Protein AF-A0A2U1QQ80-F1 (afdb_monomer_lite)

Sequence (116 aa):
MKTNFFIFLIILFCNGFMLAQQKTKDTLFFKYDKKYIKTYDEIPKHYYIDEISNGNNGIFFFKEINIFNNIKEKKILSLKKFVRNLNVYDKNHKIDDYELAGLFNKNTVFLVRSKN

Secondary structure (DSSP, 8-state):
-HHHHHHHHHHHHHHHSSGGG--PPEEEEEE--TTTEEEETTEEEEEEETTB--BTTB--EEEP----SS---S-PEEHHHHHHHTT-B-TTSSBPHHHHHHHHTTEEEEEEPP--

Radius of gyration: 21.37 Å; chains: 1; bounding box: 42×47×66 Å

Structure (mmCIF, N/CA/C/O backbone):
data_AF-A0A2U1QQ80-F1
#
_entry.id   AF-A0A2U1QQ80-F1
#
loop_
_atom_site.group_PDB
_atom_site.id
_atom_site.type_symbol
_atom_site.label_atom_id
_atom_site.label_alt_id
_atom_site.label_comp_id
_atom_site.label_asym_id
_atom_site.label_entity_id
_atom_site.label_seq_id
_atom_site.pdbx_PDB_ins_code
_atom_site.Cartn_x
_atom_site.Cartn_y
_atom_site.Cartn_z
_atom_site.occupancy
_atom_site.B_iso_or_equiv
_atom_site.auth_seq_id
_atom_site.auth_comp_id
_atom_site.auth_asym_id
_atom_site.auth_atom_id
_atom_site.pdbx_PDB_model_num
ATOM 1 N N . MET A 1 1 ? 23.238 27.324 47.547 1.00 55.88 1 MET A N 1
ATOM 2 C CA . MET A 1 1 ? 21.920 26.652 47.411 1.00 55.88 1 MET A CA 1
ATOM 3 C C . MET A 1 1 ? 21.166 27.006 46.127 1.00 55.88 1 MET A C 1
ATOM 5 O O . MET A 1 1 ? 20.493 26.134 45.603 1.00 55.88 1 MET A O 1
ATOM 9 N N . LYS A 1 2 ? 21.285 28.229 45.582 1.00 54.97 2 LYS A N 1
ATOM 10 C CA . LYS A 1 2 ? 20.564 28.643 44.358 1.00 54.97 2 LYS A CA 1
ATOM 11 C C . LYS A 1 2 ? 21.026 27.909 43.081 1.00 54.97 2 LYS A C 1
ATOM 13 O O . LYS A 1 2 ? 20.201 27.595 42.236 1.00 54.97 2 LYS A O 1
ATOM 18 N N . THR A 1 3 ? 22.311 27.561 42.974 1.00 63.84 3 THR A N 1
ATOM 19 C CA . THR A 1 3 ? 22.884 26.870 41.798 1.00 63.84 3 THR A CA 1
ATOM 20 C C . THR A 1 3 ? 22.354 25.443 41.619 1.00 63.84 3 THR A C 1
ATOM 22 O O . THR A 1 3 ? 22.042 25.038 40.505 1.00 63.84 3 THR A O 1
ATOM 25 N N . ASN A 1 4 ? 22.155 24.701 42.714 1.00 66.44 4 ASN A N 1
ATOM 26 C CA . ASN A 1 4 ? 21.645 23.324 42.652 1.00 66.44 4 ASN A CA 1
ATOM 27 C C . ASN A 1 4 ? 20.162 23.275 42.249 1.00 66.44 4 ASN A C 1
ATOM 29 O O . ASN A 1 4 ? 19.730 22.316 41.618 1.00 66.44 4 ASN A O 1
ATOM 33 N N . PHE A 1 5 ? 19.400 24.329 42.560 1.00 72.62 5 PHE A N 1
ATOM 34 C CA . PHE A 1 5 ? 18.005 24.464 42.140 1.00 72.62 5 PHE A CA 1
ATOM 35 C C . PHE A 1 5 ? 17.882 24.644 40.619 1.00 72.62 5 PHE A C 1
ATOM 37 O O . PHE A 1 5 ? 17.044 24.007 39.987 1.00 72.62 5 PHE A O 1
ATOM 44 N N . PHE A 1 6 ? 18.769 25.442 40.014 1.00 72.38 6 PHE A N 1
ATOM 45 C CA . PHE A 1 6 ? 18.806 25.622 38.559 1.00 72.38 6 PHE A CA 1
ATOM 46 C C . PHE A 1 6 ? 19.167 24.334 37.811 1.00 72.38 6 PHE A C 1
ATOM 48 O O . PHE A 1 6 ? 18.554 24.031 36.790 1.00 72.38 6 PHE A O 1
ATOM 55 N N . ILE A 1 7 ? 20.105 23.542 38.339 1.00 75.25 7 ILE A N 1
ATOM 56 C CA . ILE A 1 7 ? 20.481 22.248 37.746 1.00 75.25 7 ILE A CA 1
ATOM 57 C C . ILE A 1 7 ? 19.295 21.275 37.780 1.00 75.25 7 ILE A C 1
ATOM 59 O O . ILE A 1 7 ? 19.011 20.611 36.785 1.00 75.25 7 ILE A O 1
ATOM 63 N N . PHE A 1 8 ? 18.557 21.234 38.893 1.00 73.75 8 PHE A N 1
ATOM 64 C CA . PHE A 1 8 ? 17.375 20.382 39.022 1.00 73.75 8 PHE A CA 1
ATOM 65 C C . PHE A 1 8 ? 16.262 20.777 38.035 1.00 73.75 8 PHE A C 1
ATOM 67 O O . PHE A 1 8 ? 15.620 19.913 37.438 1.00 73.75 8 PHE A O 1
ATOM 74 N N . LEU A 1 9 ? 16.084 22.081 37.797 1.00 70.12 9 LEU A N 1
ATOM 75 C CA . LEU A 1 9 ? 15.112 22.601 36.833 1.00 70.12 9 LEU A CA 1
ATOM 76 C C . LEU A 1 9 ? 15.458 22.203 35.385 1.00 70.12 9 LEU A C 1
ATOM 78 O O . LEU A 1 9 ? 14.573 21.812 34.628 1.00 70.12 9 LEU A O 1
ATOM 82 N N . ILE A 1 10 ? 16.740 22.244 35.006 1.00 72.56 10 ILE A N 1
ATOM 83 C CA . ILE A 1 10 ? 17.206 21.863 33.659 1.00 72.56 10 ILE A CA 1
ATOM 84 C C . ILE A 1 10 ? 16.955 20.372 33.388 1.00 72.56 10 ILE A C 1
ATOM 86 O O . ILE A 1 10 ? 16.490 20.007 32.309 1.00 72.56 10 ILE A O 1
ATOM 90 N N . ILE A 1 11 ? 17.192 19.508 34.380 1.00 71.12 11 ILE A N 1
ATOM 91 C CA . ILE A 1 11 ? 16.964 18.059 34.255 1.00 71.12 11 ILE A CA 1
ATOM 92 C C . ILE A 1 11 ? 15.468 17.746 34.078 1.00 71.12 11 ILE A C 1
ATOM 94 O O . ILE A 1 11 ? 15.107 16.885 33.273 1.00 71.12 11 ILE A O 1
ATOM 98 N N . LEU A 1 12 ? 14.583 18.467 34.772 1.00 64.69 12 LEU A N 1
ATOM 99 C CA . LEU A 1 12 ? 13.129 18.332 34.614 1.00 64.69 12 LEU A CA 1
ATOM 100 C C . LEU A 1 12 ? 12.650 18.731 33.210 1.00 64.69 12 LEU A C 1
ATOM 102 O O . LEU A 1 12 ? 11.822 18.029 32.630 1.00 64.69 12 LEU A O 1
ATOM 106 N N . PHE A 1 13 ? 13.203 19.802 32.632 1.00 62.66 13 PHE A N 1
ATOM 107 C CA . PHE A 1 13 ? 12.850 20.228 31.275 1.00 62.66 13 PHE A CA 1
ATOM 108 C C . PHE A 1 13 ? 13.339 19.248 30.197 1.00 62.66 13 PHE A C 1
ATOM 110 O O . PHE A 1 13 ? 12.595 18.977 29.257 1.00 62.66 13 PHE A O 1
ATOM 117 N N . CYS A 1 14 ? 14.529 18.653 30.335 1.00 60.75 14 CYS A N 1
ATOM 118 C CA . CYS A 1 14 ? 15.068 17.725 29.329 1.00 60.75 14 CYS A CA 1
ATOM 119 C C . CYS A 1 14 ? 14.244 16.434 29.165 1.00 60.75 14 CYS A C 1
ATOM 121 O O . CYS A 1 14 ? 14.150 15.907 28.058 1.00 60.75 14 CYS A O 1
ATOM 123 N N . ASN A 1 15 ? 13.607 15.938 30.231 1.00 59.78 15 ASN A N 1
ATOM 124 C CA . ASN A 1 15 ? 12.830 14.693 30.172 1.00 59.78 15 ASN A CA 1
ATOM 125 C C . ASN A 1 15 ? 11.468 14.852 29.465 1.00 59.78 15 ASN A C 1
ATOM 127 O O . ASN A 1 15 ? 10.963 13.893 28.884 1.00 59.78 15 ASN A O 1
ATOM 131 N N . GLY A 1 16 ? 10.878 16.054 29.462 1.00 60.12 16 GLY A N 1
ATOM 132 C CA . GLY A 1 16 ? 9.563 16.296 28.851 1.00 60.12 16 GLY A CA 1
ATOM 133 C C . GLY A 1 16 ? 9.561 16.286 27.316 1.00 60.12 16 GLY A C 1
ATOM 134 O O . GLY A 1 16 ? 8.547 15.957 26.702 1.00 60.12 16 GLY A O 1
ATOM 135 N N . PHE A 1 17 ? 10.692 16.602 26.675 1.00 58.31 17 PHE A N 1
ATOM 136 C CA . PHE A 1 17 ? 10.762 16.756 25.215 1.00 58.31 17 PHE A CA 1
ATOM 137 C C . PHE A 1 17 ? 10.849 15.436 24.433 1.00 58.31 17 PHE A C 1
ATOM 139 O O . PHE A 1 17 ? 10.524 15.422 23.245 1.00 58.31 17 PHE A O 1
ATOM 146 N N . MET A 1 18 ? 11.263 14.325 25.055 1.00 57.00 18 MET A N 1
ATOM 147 C CA . MET A 1 18 ? 11.514 13.076 24.315 1.00 57.00 18 MET A CA 1
ATOM 148 C C . MET A 1 18 ? 10.236 12.309 23.943 1.00 57.00 18 MET A C 1
ATOM 150 O O . MET A 1 18 ? 10.217 11.610 22.934 1.00 57.00 18 MET A O 1
ATOM 154 N N . LEU A 1 19 ? 9.145 12.472 24.697 1.00 58.12 19 LEU A N 1
ATOM 155 C CA . LEU A 1 19 ? 7.877 11.771 24.440 1.00 58.12 19 LEU A CA 1
ATOM 156 C C . LEU A 1 19 ? 7.019 12.426 23.339 1.00 58.12 19 LEU A C 1
ATOM 158 O O . LEU A 1 19 ? 6.137 11.781 22.781 1.00 58.12 19 LEU A O 1
ATOM 162 N N . ALA A 1 20 ? 7.284 13.686 22.982 1.00 57.75 20 ALA A N 1
ATOM 163 C CA . ALA A 1 20 ? 6.438 14.469 22.074 1.00 57.75 20 ALA A CA 1
ATOM 164 C C . ALA A 1 20 ? 6.752 14.295 20.571 1.00 57.75 20 ALA A C 1
ATOM 166 O O . ALA A 1 20 ? 6.096 14.915 19.736 1.00 57.75 20 ALA A O 1
ATOM 167 N N . GLN A 1 21 ? 7.744 13.478 20.196 1.00 58.03 21 GLN A N 1
ATOM 168 C CA . GLN A 1 21 ? 8.201 13.373 18.799 1.00 58.03 21 GLN A CA 1
ATOM 169 C C . GLN A 1 21 ? 7.626 12.185 18.016 1.00 58.03 21 GLN A C 1
ATOM 171 O O . GLN A 1 21 ? 7.927 12.025 16.831 1.00 58.03 21 GLN A O 1
ATOM 176 N N . GLN A 1 22 ? 6.764 11.361 18.617 1.00 61.56 22 GLN A N 1
ATOM 177 C CA . GLN A 1 22 ? 6.112 10.272 17.889 1.00 61.56 22 GLN A CA 1
ATOM 178 C C . GLN A 1 22 ? 4.952 10.823 17.050 1.00 61.56 22 GLN A C 1
ATOM 180 O O . GLN A 1 22 ? 3.795 10.846 17.462 1.00 61.56 22 GLN A O 1
ATOM 185 N N . LYS A 1 23 ? 5.279 11.314 15.849 1.00 67.25 23 LYS A N 1
ATOM 186 C CA . LYS A 1 23 ? 4.282 11.782 14.885 1.00 67.25 23 LYS A CA 1
ATOM 187 C C . LYS A 1 23 ? 3.403 10.597 14.483 1.00 67.25 23 LYS A C 1
ATOM 189 O O . LYS A 1 23 ? 3.888 9.623 13.905 1.00 67.25 23 LYS A O 1
ATOM 194 N N . THR A 1 24 ? 2.118 10.662 14.815 1.00 78.62 24 THR A N 1
ATOM 195 C CA . THR A 1 24 ? 1.142 9.658 14.394 1.00 78.62 24 THR A CA 1
ATOM 196 C C . THR A 1 24 ? 1.083 9.635 12.867 1.00 78.62 24 THR A C 1
ATOM 198 O O . THR A 1 24 ? 0.950 10.675 12.224 1.00 78.62 24 THR A O 1
A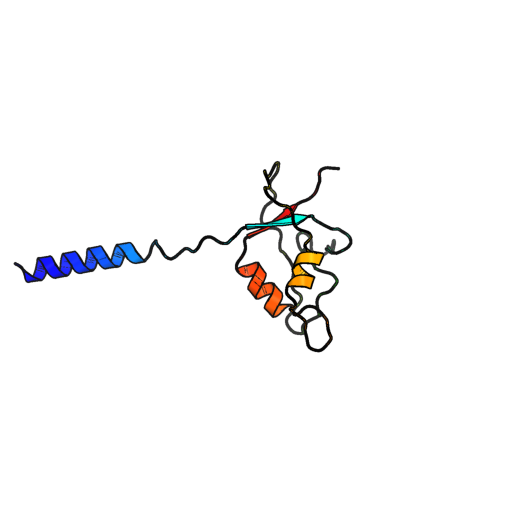TOM 201 N N . LYS A 1 25 ? 1.245 8.448 12.269 1.00 85.81 25 LYS A N 1
ATOM 202 C CA . LYS A 1 25 ? 1.109 8.280 10.818 1.00 85.81 25 LYS A CA 1
ATOM 203 C C . LYS A 1 25 ? -0.352 8.474 10.427 1.00 85.81 25 LYS A C 1
ATOM 205 O O . LYS A 1 25 ? -1.240 7.882 11.046 1.00 85.81 25 LYS A O 1
ATOM 210 N N . ASP A 1 26 ? -0.595 9.234 9.366 1.00 89.5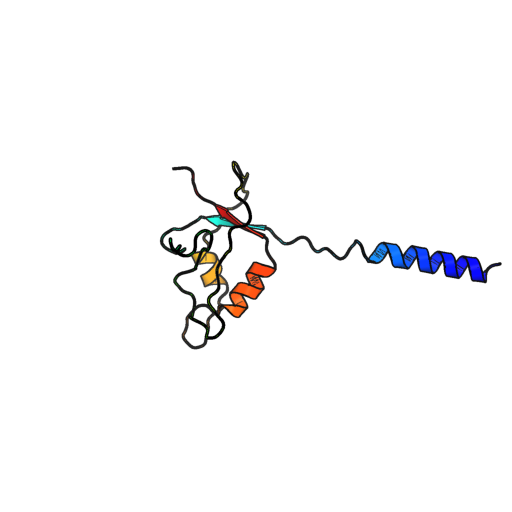6 26 ASP A N 1
ATOM 211 C CA . ASP A 1 26 ? -1.935 9.320 8.791 1.00 89.56 26 ASP A CA 1
ATOM 212 C C . ASP A 1 26 ? -2.356 7.954 8.246 1.00 89.56 26 ASP A C 1
ATOM 214 O O . ASP A 1 26 ? -1.540 7.201 7.706 1.00 89.56 26 ASP A O 1
ATOM 218 N N . THR A 1 27 ? -3.641 7.633 8.377 1.00 91.94 27 THR A N 1
ATOM 219 C CA . THR A 1 27 ? -4.189 6.348 7.932 1.00 91.94 27 THR A CA 1
ATOM 220 C C . THR A 1 27 ? -4.905 6.494 6.593 1.00 91.94 27 THR A C 1
ATOM 222 O O . THR A 1 27 ? -5.780 7.346 6.440 1.00 91.94 27 THR A O 1
ATOM 225 N N . LEU A 1 28 ? -4.558 5.641 5.630 1.00 94.44 28 LEU A N 1
ATOM 226 C CA . LEU A 1 28 ? -5.140 5.595 4.293 1.00 94.44 28 LEU A CA 1
ATOM 227 C C . LEU A 1 28 ? -5.895 4.281 4.093 1.00 94.44 28 LEU A C 1
ATOM 229 O O . LEU A 1 28 ? -5.338 3.200 4.277 1.00 94.44 28 LEU A O 1
ATOM 233 N N . PHE A 1 29 ? -7.153 4.385 3.666 1.00 95.06 29 PHE A N 1
ATOM 234 C CA . PHE A 1 29 ? -8.000 3.241 3.337 1.00 95.06 29 PHE A CA 1
ATOM 235 C C . PHE A 1 29 ? -8.180 3.165 1.826 1.00 95.06 29 PHE A C 1
ATOM 237 O O . PHE A 1 29 ? -8.752 4.071 1.212 1.00 95.06 29 PHE A O 1
ATOM 244 N N . PHE A 1 30 ? -7.715 2.075 1.224 1.00 95.50 30 PHE A N 1
ATOM 245 C CA . PHE A 1 30 ? -7.884 1.814 -0.197 1.00 95.50 30 PHE A CA 1
ATOM 246 C C . PHE A 1 30 ? -8.774 0.610 -0.426 1.00 95.50 30 PHE A C 1
ATOM 248 O O . PHE A 1 30 ? -8.604 -0.427 0.207 1.00 95.50 30 PHE A O 1
ATOM 255 N N . LYS A 1 31 ? -9.676 0.712 -1.402 1.00 94.56 31 LYS A N 1
ATOM 256 C CA . LYS A 1 31 ? -10.394 -0.455 -1.906 1.00 94.56 31 LYS A CA 1
ATOM 257 C C . LYS A 1 31 ? -9.386 -1.435 -2.506 1.00 94.56 31 LYS A C 1
ATOM 259 O O . LYS A 1 31 ? -8.606 -1.059 -3.383 1.00 94.56 31 LYS A O 1
ATOM 264 N N . TYR A 1 32 ? -9.445 -2.686 -2.069 1.00 93.50 32 TYR A N 1
ATOM 265 C CA . TYR A 1 32 ? -8.689 -3.777 -2.664 1.00 93.50 32 TYR A CA 1
ATOM 266 C C . TYR A 1 32 ? -9.214 -4.062 -4.076 1.00 93.50 32 TYR A C 1
ATOM 268 O O . TYR A 1 32 ? -10.373 -4.446 -4.255 1.00 93.50 32 TYR A O 1
ATOM 276 N N . ASP A 1 33 ? -8.362 -3.862 -5.079 1.00 93.19 33 ASP A N 1
ATOM 277 C CA . ASP A 1 33 ? -8.677 -4.087 -6.488 1.00 93.19 33 ASP A CA 1
ATOM 278 C C . ASP A 1 33 ? -7.774 -5.184 -7.055 1.00 93.19 33 ASP A C 1
ATOM 280 O O . ASP A 1 33 ? -6.600 -4.947 -7.325 1.00 93.19 33 ASP A O 1
ATOM 284 N N . LYS A 1 34 ? -8.340 -6.377 -7.270 1.00 91.06 34 LYS A N 1
ATOM 285 C CA . LYS A 1 34 ? -7.628 -7.548 -7.814 1.00 91.06 34 LYS A CA 1
ATOM 286 C C . LYS A 1 34 ? -7.063 -7.329 -9.222 1.00 91.06 34 LYS A C 1
ATOM 288 O O . LYS A 1 34 ? -6.198 -8.085 -9.638 1.00 91.06 34 LYS A O 1
ATOM 293 N N . LYS A 1 35 ? -7.567 -6.344 -9.977 1.00 91.31 35 LYS A N 1
ATOM 294 C CA . LYS A 1 35 ? -7.038 -6.021 -11.312 1.00 91.31 35 LYS A CA 1
ATOM 295 C C . LYS A 1 35 ? -5.788 -5.148 -11.248 1.00 91.31 35 LYS A C 1
ATOM 297 O O . LYS A 1 35 ? -5.057 -5.079 -12.225 1.00 91.31 35 LYS A O 1
ATOM 302 N N . TYR A 1 36 ? -5.583 -4.446 -10.137 1.00 91.44 36 TYR A N 1
ATOM 303 C CA . TYR A 1 36 ? -4.467 -3.517 -9.956 1.00 91.44 36 TYR A CA 1
ATOM 304 C C . TYR A 1 36 ? -3.430 -4.032 -8.954 1.00 91.44 36 TYR A C 1
ATOM 306 O O . TYR A 1 36 ? -2.252 -3.694 -9.056 1.00 91.44 36 TYR A O 1
ATOM 314 N N . ILE A 1 37 ? -3.875 -4.844 -7.994 1.00 92.94 37 ILE A N 1
ATOM 315 C CA . ILE A 1 37 ? -3.052 -5.460 -6.963 1.00 92.94 37 ILE A CA 1
ATOM 316 C C . ILE A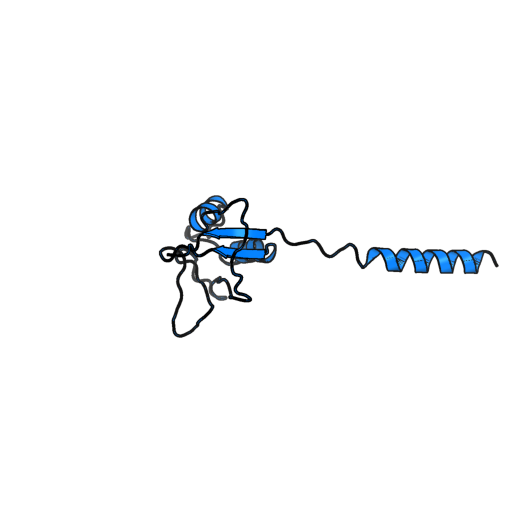 1 37 ? -2.844 -6.930 -7.319 1.00 92.94 37 ILE A C 1
ATOM 318 O O . ILE A 1 37 ? -3.801 -7.706 -7.344 1.00 92.94 37 ILE A O 1
ATOM 322 N N . LYS A 1 38 ? -1.588 -7.299 -7.560 1.00 91.69 38 LYS A N 1
ATOM 323 C CA . LYS A 1 38 ? -1.150 -8.667 -7.833 1.00 91.69 38 LYS A CA 1
ATOM 324 C C . LYS A 1 38 ? -0.653 -9.343 -6.560 1.00 91.69 38 LYS A C 1
ATOM 326 O O . LYS A 1 38 ? -0.026 -8.717 -5.707 1.00 91.69 38 LYS A O 1
ATOM 331 N N . THR A 1 39 ? -0.922 -10.635 -6.460 1.00 91.81 39 THR A N 1
ATOM 332 C CA . THR A 1 39 ? -0.432 -11.528 -5.407 1.00 91.81 39 THR A CA 1
ATOM 333 C C . THR A 1 39 ? 0.124 -12.778 -6.068 1.00 91.81 39 THR A C 1
ATOM 335 O O . THR A 1 39 ? -0.375 -13.170 -7.122 1.00 91.81 39 THR A O 1
ATOM 338 N N . TYR A 1 40 ? 1.114 -13.398 -5.441 1.00 89.50 40 TYR A N 1
ATOM 339 C CA . TYR A 1 40 ? 1.748 -14.622 -5.923 1.00 89.50 40 TYR A CA 1
ATOM 340 C C . TYR A 1 40 ? 1.618 -15.700 -4.849 1.00 89.50 40 TYR A C 1
ATOM 342 O O . TYR A 1 40 ? 1.777 -15.401 -3.662 1.00 89.50 40 TYR A O 1
ATOM 350 N N . ASP A 1 41 ? 1.310 -16.929 -5.255 1.00 90.75 41 ASP A N 1
ATOM 351 C CA . ASP A 1 41 ? 1.097 -18.042 -4.323 1.00 90.75 41 ASP A CA 1
ATOM 352 C C . ASP A 1 41 ? 2.412 -18.466 -3.654 1.00 90.75 41 ASP A C 1
ATOM 354 O O . ASP A 1 41 ? 2.424 -18.882 -2.496 1.00 90.75 41 ASP A O 1
ATOM 358 N N . GLU A 1 42 ? 3.534 -18.278 -4.350 1.00 91.50 42 GLU A N 1
ATOM 359 C CA . GLU A 1 42 ? 4.885 -18.566 -3.871 1.00 91.50 42 GLU A CA 1
ATOM 360 C C . GLU A 1 42 ? 5.338 -17.585 -2.780 1.00 91.50 42 GLU A C 1
ATOM 362 O O . GLU A 1 42 ? 6.177 -17.921 -1.943 1.00 91.50 42 GLU A O 1
ATOM 367 N N . ILE A 1 43 ? 4.783 -16.367 -2.777 1.00 90.50 43 ILE A N 1
ATOM 368 C CA . ILE A 1 43 ? 5.125 -15.298 -1.832 1.00 90.50 43 ILE A CA 1
ATOM 369 C C . ILE A 1 43 ? 3.832 -14.721 -1.235 1.00 90.50 43 ILE A C 1
ATOM 371 O O . ILE A 1 43 ? 3.432 -13.588 -1.537 1.00 90.50 43 ILE A O 1
ATOM 375 N N . PRO A 1 44 ? 3.152 -15.483 -0.359 1.00 91.12 44 PRO A N 1
ATOM 376 C CA . PRO A 1 44 ? 1.896 -15.046 0.223 1.00 91.12 44 PRO A CA 1
ATOM 377 C C . PRO A 1 44 ? 2.095 -13.773 1.056 1.00 91.12 44 PRO A C 1
ATOM 379 O O . PRO A 1 44 ? 3.197 -13.455 1.516 1.00 91.12 44 PRO A O 1
ATOM 382 N N . LYS A 1 45 ? 1.002 -13.034 1.278 1.00 94.00 45 LYS A N 1
ATOM 383 C CA . LYS A 1 45 ? 0.971 -11.777 2.058 1.00 94.00 45 LYS A CA 1
ATOM 384 C C . LYS A 1 45 ? 1.750 -10.603 1.448 1.00 94.00 45 LYS A C 1
ATOM 386 O O . LYS A 1 45 ? 1.905 -9.577 2.113 1.00 94.00 45 LYS A O 1
ATOM 391 N N . HIS A 1 46 ? 2.215 -10.736 0.209 1.00 94.00 46 HIS A N 1
ATOM 392 C CA . HIS A 1 46 ? 2.837 -9.658 -0.550 1.00 94.00 46 HIS A CA 1
ATOM 393 C C . HIS A 1 46 ? 1.874 -9.186 -1.638 1.00 94.00 46 HIS A C 1
ATOM 395 O O . HIS A 1 46 ? 1.345 -9.982 -2.415 1.00 94.00 46 HIS A O 1
ATOM 401 N N . TYR A 1 47 ? 1.625 -7.881 -1.659 1.00 94.06 47 TYR A N 1
ATOM 402 C CA . TYR A 1 47 ? 0.669 -7.235 -2.547 1.00 94.06 47 TYR A CA 1
ATOM 403 C C . TYR A 1 47 ? 1.403 -6.233 -3.436 1.00 94.06 47 TYR A C 1
ATOM 405 O O . TYR A 1 47 ? 1.821 -5.169 -2.975 1.00 94.06 47 TYR A O 1
ATOM 413 N N . TYR A 1 48 ? 1.550 -6.577 -4.708 1.00 91.62 48 TYR A N 1
ATOM 414 C CA . TYR A 1 48 ? 2.289 -5.809 -5.706 1.00 91.62 48 TYR A CA 1
ATOM 415 C C . TYR A 1 48 ? 1.343 -4.929 -6.513 1.00 91.62 48 TYR A C 1
ATOM 417 O O . TYR A 1 48 ? 0.193 -5.300 -6.742 1.00 91.62 48 TYR A O 1
ATOM 425 N N . ILE A 1 49 ? 1.820 -3.780 -6.980 1.00 89.31 49 ILE A N 1
ATOM 426 C CA . ILE A 1 49 ? 1.079 -2.941 -7.926 1.00 89.31 49 ILE A CA 1
ATOM 427 C C . ILE A 1 49 ? 1.593 -3.238 -9.336 1.00 89.31 49 ILE A C 1
ATOM 429 O O . ILE A 1 49 ? 2.796 -3.207 -9.573 1.00 89.31 49 ILE A O 1
ATOM 433 N N . ASP A 1 50 ? 0.680 -3.498 -10.270 1.00 76.94 50 ASP A N 1
ATOM 434 C CA . ASP A 1 50 ? 1.025 -3.965 -11.621 1.00 76.94 50 ASP A CA 1
ATOM 435 C C . ASP A 1 50 ? 1.736 -2.916 -12.506 1.00 76.94 50 ASP A C 1
ATOM 437 O O . ASP A 1 50 ? 2.474 -3.250 -13.425 1.00 76.94 50 ASP A O 1
ATOM 441 N N . GLU A 1 51 ? 1.526 -1.626 -12.235 1.00 74.94 51 GLU A N 1
ATOM 442 C CA . GLU A 1 51 ? 2.035 -0.512 -13.058 1.00 74.94 51 GLU A CA 1
ATOM 443 C C . GLU A 1 51 ? 3.416 0.027 -12.583 1.00 74.94 51 GLU A C 1
ATOM 445 O O . GLU A 1 51 ? 3.864 1.075 -13.054 1.00 74.94 51 GLU A O 1
ATOM 450 N N . ILE A 1 52 ? 4.097 -0.655 -11.649 1.00 77.19 52 ILE A N 1
ATOM 451 C CA . ILE A 1 52 ? 5.387 -0.211 -11.077 1.00 77.19 52 ILE A CA 1
ATOM 452 C C . ILE A 1 52 ? 6.570 -0.585 -11.979 1.00 77.19 52 ILE A C 1
ATOM 454 O O . ILE A 1 52 ? 6.574 -1.636 -12.623 1.00 77.19 52 ILE A O 1
ATOM 458 N N . SER A 1 53 ? 7.578 0.290 -12.052 1.00 68.81 53 SER A N 1
ATOM 459 C CA . SER A 1 53 ? 8.823 -0.026 -12.751 1.00 68.81 53 SER A CA 1
ATOM 460 C C . SER A 1 53 ? 9.595 -1.129 -12.012 1.00 68.81 53 SER A C 1
ATOM 462 O O . SER A 1 53 ? 9.699 -1.136 -10.788 1.00 68.81 53 SER A O 1
ATOM 464 N N . ASN A 1 54 ? 10.140 -2.099 -12.750 1.00 66.75 54 ASN A N 1
ATOM 465 C CA . ASN A 1 54 ? 11.061 -3.064 -12.156 1.00 66.75 54 ASN A CA 1
ATOM 466 C C . ASN A 1 54 ? 12.394 -2.349 -1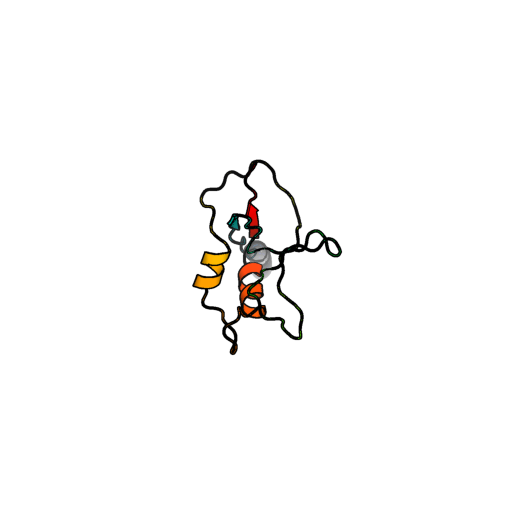1.932 1.00 66.75 54 ASN A C 1
ATOM 468 O O . ASN A 1 54 ? 13.210 -2.261 -12.851 1.00 66.75 54 ASN A O 1
ATOM 472 N N . GLY A 1 55 ? 12.577 -1.797 -10.736 1.00 60.00 55 GLY A N 1
ATOM 473 C CA . GLY A 1 55 ? 13.840 -1.219 -10.313 1.00 60.00 55 GLY A CA 1
ATOM 474 C C . GLY A 1 55 ? 14.912 -2.298 -10.155 1.00 60.00 55 GLY A C 1
ATOM 475 O O . GLY A 1 55 ? 14.634 -3.441 -9.791 1.00 60.00 55 GLY A O 1
ATOM 476 N N . ASN A 1 56 ? 16.176 -1.930 -10.375 1.00 63.34 56 ASN A N 1
ATOM 477 C CA . ASN A 1 56 ? 17.315 -2.823 -10.113 1.00 63.34 56 ASN A CA 1
ATOM 478 C C . ASN A 1 56 ? 17.462 -3.182 -8.619 1.00 63.34 56 ASN A C 1
ATOM 480 O O . ASN A 1 56 ? 18.155 -4.140 -8.289 1.00 63.34 56 ASN A O 1
ATOM 484 N N . ASN A 1 57 ? 16.808 -2.432 -7.724 1.00 64.69 57 ASN A N 1
ATOM 485 C CA . ASN A 1 57 ? 16.915 -2.569 -6.268 1.00 64.69 57 ASN A CA 1
ATOM 486 C C . ASN A 1 57 ? 15.699 -3.263 -5.628 1.00 64.69 57 ASN A C 1
ATOM 488 O O . ASN A 1 57 ? 15.552 -3.245 -4.405 1.00 64.69 57 ASN A O 1
ATOM 492 N N . GLY A 1 58 ? 14.836 -3.878 -6.439 1.00 71.88 58 GLY A N 1
ATOM 493 C CA . GLY A 1 58 ? 13.602 -4.518 -5.996 1.00 71.88 58 GLY A CA 1
ATOM 494 C C . GLY A 1 58 ? 12.362 -3.864 -6.597 1.00 71.88 58 GLY A C 1
ATOM 495 O O . GLY A 1 58 ? 12.447 -3.008 -7.469 1.00 71.88 58 GLY A O 1
ATOM 496 N N . ILE A 1 59 ? 11.196 -4.326 -6.153 1.00 84.94 59 ILE A N 1
ATOM 497 C CA . ILE A 1 59 ? 9.891 -3.820 -6.585 1.00 84.94 59 ILE A CA 1
ATOM 498 C C . ILE A 1 59 ? 9.118 -3.461 -5.324 1.00 84.94 59 ILE A C 1
ATOM 500 O O . ILE A 1 59 ? 9.098 -4.243 -4.372 1.00 84.94 59 ILE A O 1
ATOM 504 N N . PHE A 1 60 ? 8.466 -2.302 -5.307 1.00 88.88 60 PHE A N 1
ATOM 505 C CA . PHE A 1 60 ? 7.595 -1.917 -4.200 1.00 88.88 60 PHE A CA 1
ATOM 506 C C . PHE A 1 60 ? 6.411 -2.888 -4.041 1.00 88.88 60 PHE A C 1
ATOM 508 O O . PHE A 1 60 ? 5.729 -3.247 -5.004 1.00 88.88 60 PHE A O 1
ATOM 515 N N . PHE A 1 61 ? 6.117 -3.260 -2.796 1.00 92.19 61 PHE A N 1
ATOM 516 C CA . PHE A 1 61 ? 4.944 -4.049 -2.428 1.00 92.19 61 PHE A CA 1
ATOM 517 C C . PHE A 1 61 ? 4.441 -3.665 -1.036 1.00 92.19 61 PHE A C 1
ATOM 519 O O . PHE A 1 61 ? 5.194 -3.185 -0.187 1.00 92.19 61 PHE A O 1
ATOM 526 N N . PHE A 1 62 ? 3.167 -3.945 -0.768 1.00 94.31 62 PHE A N 1
ATOM 527 C CA . PHE A 1 62 ? 2.646 -3.938 0.595 1.00 94.31 62 PHE A CA 1
ATOM 528 C C . PHE A 1 62 ? 2.817 -5.318 1.220 1.00 94.31 62 PHE A C 1
ATOM 530 O O . PHE A 1 62 ? 2.446 -6.331 0.624 1.00 94.31 62 PHE A O 1
ATOM 537 N N . LYS A 1 63 ? 3.337 -5.352 2.447 1.00 95.25 63 LYS A N 1
ATOM 538 C CA . LYS A 1 63 ? 3.390 -6.559 3.270 1.00 95.25 63 LYS A CA 1
ATOM 539 C C . LYS A 1 63 ? 2.202 -6.580 4.222 1.00 95.25 63 LYS A C 1
ATOM 541 O O . LYS A 1 63 ? 1.981 -5.615 4.951 1.00 95.25 63 LYS A O 1
ATOM 546 N N . GLU A 1 64 ? 1.457 -7.678 4.247 1.00 95.69 64 GLU A N 1
ATOM 547 C CA . GLU A 1 64 ? 0.409 -7.871 5.249 1.00 95.69 64 GLU A CA 1
ATOM 548 C C . GLU A 1 64 ? 1.025 -7.989 6.643 1.00 95.69 64 GLU A C 1
ATOM 550 O O . GLU A 1 64 ? 1.890 -8.836 6.877 1.00 95.69 64 GLU A O 1
ATOM 555 N N . ILE A 1 65 ? 0.561 -7.155 7.571 1.00 94.62 65 ILE A N 1
ATOM 556 C CA . ILE A 1 65 ? 0.970 -7.231 8.978 1.00 94.62 65 ILE A CA 1
ATOM 557 C C . ILE A 1 65 ? -0.173 -7.785 9.823 1.00 94.62 65 ILE A C 1
ATOM 559 O O . ILE A 1 65 ? 0.030 -8.724 10.582 1.00 94.62 65 ILE A O 1
ATOM 563 N N . ASN A 1 66 ? -1.375 -7.230 9.664 1.00 93.94 66 ASN A N 1
ATOM 564 C CA . ASN A 1 66 ? -2.553 -7.584 10.446 1.00 93.94 66 ASN A CA 1
ATOM 565 C C . ASN A 1 66 ? -3.802 -7.587 9.560 1.00 93.94 66 ASN A C 1
ATOM 567 O O . ASN A 1 66 ? -3.893 -6.814 8.603 1.00 93.94 66 ASN A O 1
ATOM 571 N N . ILE A 1 67 ? -4.784 -8.407 9.933 1.00 93.00 67 ILE A N 1
ATOM 572 C CA . ILE A 1 67 ? -6.120 -8.428 9.333 1.00 93.00 67 ILE A CA 1
ATOM 573 C C . ILE A 1 67 ? -7.105 -7.937 10.388 1.00 93.00 67 ILE A C 1
ATOM 575 O O . ILE A 1 67 ? -7.148 -8.462 11.499 1.00 93.00 67 ILE A O 1
ATOM 579 N N . PHE A 1 68 ? -7.910 -6.942 10.030 1.00 91.00 68 PHE A N 1
ATOM 580 C CA . PHE A 1 68 ? -8.943 -6.399 10.902 1.00 91.00 68 PHE A CA 1
ATOM 581 C C . PHE A 1 68 ? -10.311 -6.607 10.268 1.00 91.00 68 PHE A C 1
ATOM 583 O O . PHE A 1 68 ? -10.507 -6.357 9.079 1.00 91.00 68 PHE A O 1
ATOM 590 N N . ASN A 1 69 ? -11.267 -7.033 11.088 1.00 88.62 69 ASN A N 1
ATOM 591 C CA . ASN A 1 69 ? -12.658 -7.182 10.688 1.00 88.62 69 ASN A CA 1
ATOM 592 C C . ASN A 1 69 ? -13.460 -5.952 11.126 1.00 88.62 69 ASN A C 1
ATOM 594 O O . ASN A 1 69 ? -13.183 -5.369 12.171 1.00 88.62 69 ASN A O 1
ATOM 598 N N . ASN A 1 70 ? -14.493 -5.600 10.354 1.00 83.00 70 ASN A N 1
ATOM 599 C CA . ASN A 1 70 ? -15.471 -4.554 10.690 1.00 83.00 70 ASN A CA 1
ATOM 600 C C . ASN A 1 70 ? -14.863 -3.154 10.927 1.00 83.00 70 ASN A C 1
ATOM 602 O O . ASN A 1 70 ? -15.265 -2.440 11.847 1.00 83.00 70 ASN A O 1
ATOM 606 N N . ILE A 1 71 ? -13.905 -2.745 10.093 1.00 82.75 71 ILE A N 1
ATOM 607 C CA . ILE A 1 71 ? -13.346 -1.391 10.150 1.00 82.75 71 ILE A CA 1
ATOM 608 C C . ILE A 1 71 ? -14.433 -0.379 9.753 1.00 82.75 71 ILE A C 1
ATOM 610 O O . ILE A 1 71 ? -15.100 -0.525 8.730 1.00 82.75 71 ILE A O 1
ATOM 614 N N . LYS A 1 72 ? -14.625 0.662 10.573 1.00 77.00 72 LYS A N 1
ATOM 615 C CA . LYS A 1 72 ? -15.574 1.750 10.299 1.00 77.00 72 LYS A CA 1
ATOM 616 C C . LYS A 1 72 ? -14.853 2.871 9.550 1.00 77.00 72 LYS A C 1
ATOM 618 O O . LYS A 1 72 ? -14.200 3.723 10.149 1.00 77.00 72 LYS A O 1
ATOM 623 N N . GLU A 1 73 ? -14.929 2.842 8.228 1.00 73.94 73 GLU A N 1
ATOM 624 C CA . GLU A 1 73 ? -14.152 3.726 7.355 1.00 73.94 73 GLU A CA 1
ATOM 625 C C . GLU A 1 73 ? -14.935 5.000 7.018 1.00 73.94 73 GLU A C 1
ATOM 627 O O . GLU A 1 73 ? -16.098 4.941 6.625 1.00 73.94 73 GLU A O 1
ATOM 632 N N . LYS A 1 74 ? -14.296 6.173 7.130 1.00 73.38 74 LYS A N 1
ATOM 633 C CA . LYS A 1 74 ? -14.919 7.446 6.716 1.00 73.38 74 LYS A CA 1
ATOM 634 C C . LYS A 1 74 ? -14.863 7.664 5.203 1.00 73.38 74 LYS A C 1
ATOM 636 O O . LYS A 1 74 ? -15.755 8.291 4.642 1.00 73.38 74 LYS A O 1
ATOM 641 N N . LYS A 1 75 ? -13.794 7.198 4.547 1.00 89.50 75 LYS A N 1
ATOM 642 C CA . LYS A 1 75 ? -13.566 7.389 3.110 1.00 89.50 75 LYS A CA 1
ATOM 643 C C . LYS A 1 75 ? -12.656 6.296 2.561 1.00 89.50 75 LYS A C 1
ATOM 645 O O . LYS A 1 75 ? -11.498 6.209 2.957 1.00 89.50 75 LYS A O 1
ATOM 650 N N . ILE A 1 76 ? -13.174 5.513 1.619 1.00 93.19 76 ILE A N 1
ATOM 651 C CA . ILE A 1 76 ? -12.409 4.500 0.888 1.00 93.19 76 ILE A CA 1
ATOM 652 C C . ILE A 1 76 ? -11.953 5.106 -0.439 1.00 93.19 76 ILE A C 1
ATOM 654 O O . ILE A 1 76 ? -12.770 5.573 -1.234 1.00 93.19 76 ILE A O 1
ATOM 658 N N . LEU A 1 77 ? -10.646 5.107 -0.685 1.00 95.00 77 LEU A N 1
ATOM 659 C CA . LEU A 1 77 ? -10.042 5.623 -1.911 1.00 95.00 77 LEU A CA 1
ATOM 660 C C . LEU A 1 77 ? -9.781 4.496 -2.921 1.00 95.00 77 LEU A C 1
ATOM 662 O O . LEU A 1 77 ? -9.631 3.328 -2.568 1.00 95.00 77 LEU A O 1
ATOM 666 N N . SER A 1 78 ? -9.679 4.846 -4.203 1.00 94.62 78 SER A N 1
ATOM 667 C CA . SER A 1 78 ? -9.124 3.941 -5.215 1.00 94.62 78 SER A CA 1
ATOM 668 C C . SER A 1 78 ? -7.604 4.073 -5.206 1.00 94.62 78 SER A C 1
ATOM 670 O O . SER A 1 78 ? -7.100 5.157 -5.498 1.00 94.62 78 SER A O 1
ATOM 672 N N . LEU A 1 79 ? -6.886 2.982 -4.909 1.00 93.56 79 LEU A N 1
ATOM 673 C CA . LEU A 1 79 ? -5.419 2.973 -4.919 1.00 93.56 79 LEU A CA 1
ATOM 674 C C . LEU A 1 79 ? -4.879 3.410 -6.284 1.00 93.56 79 LEU A C 1
ATOM 676 O O . LEU A 1 79 ? -4.033 4.290 -6.355 1.00 93.56 79 LEU A O 1
ATOM 680 N N . LYS A 1 80 ? -5.441 2.874 -7.372 1.00 92.19 80 LYS A N 1
ATOM 681 C CA . LYS A 1 80 ? -5.059 3.237 -8.741 1.00 92.19 80 LYS A CA 1
ATOM 682 C C . LYS A 1 80 ? -5.180 4.737 -9.014 1.00 92.19 80 LYS A C 1
ATOM 684 O O . LYS A 1 80 ? -4.243 5.345 -9.519 1.00 92.19 80 LYS A O 1
ATOM 689 N N . LYS A 1 81 ? -6.322 5.347 -8.672 1.00 93.06 81 LYS A N 1
ATOM 690 C CA . LYS A 1 81 ? -6.516 6.797 -8.853 1.00 93.06 81 LYS A CA 1
ATOM 691 C C . LYS A 1 81 ? -5.569 7.602 -7.970 1.00 93.06 81 LYS A C 1
ATOM 693 O O . LYS A 1 81 ? -5.015 8.588 -8.431 1.00 93.06 81 LYS A O 1
ATOM 698 N N . PHE A 1 82 ? -5.384 7.176 -6.721 1.00 92.81 82 PHE A N 1
ATOM 699 C CA . PHE A 1 82 ? -4.472 7.835 -5.795 1.00 92.81 82 PHE A CA 1
ATOM 700 C C . PHE A 1 82 ? -3.047 7.847 -6.346 1.00 92.81 82 PHE A C 1
ATOM 702 O O . PHE A 1 82 ? -2.476 8.919 -6.488 1.00 92.81 82 PHE A O 1
ATOM 709 N N . VAL A 1 83 ? -2.526 6.684 -6.746 1.00 90.62 83 VAL A N 1
ATOM 710 C CA . VAL A 1 83 ? -1.163 6.560 -7.271 1.00 90.62 83 VAL A CA 1
ATOM 711 C C . VAL A 1 83 ? -0.971 7.373 -8.550 1.00 90.62 83 VAL A C 1
ATOM 713 O O . VAL A 1 83 ? -0.009 8.123 -8.651 1.00 90.62 83 VAL A O 1
ATOM 716 N N . ARG A 1 84 ? -1.924 7.327 -9.488 1.00 89.12 84 ARG A N 1
ATOM 717 C CA . ARG A 1 84 ? -1.844 8.128 -10.722 1.00 89.12 84 ARG A CA 1
ATOM 718 C C . ARG A 1 84 ? -1.868 9.637 -10.476 1.00 89.12 84 ARG A C 1
ATOM 720 O O . ARG A 1 84 ? -1.236 10.376 -11.224 1.00 89.12 84 ARG A O 1
ATOM 727 N N . ASN A 1 85 ? -2.567 10.084 -9.434 1.00 91.12 85 ASN A N 1
ATOM 728 C CA . ASN A 1 85 ? -2.652 11.497 -9.064 1.00 91.12 85 ASN A CA 1
ATOM 729 C C . ASN A 1 85 ? -1.400 12.016 -8.342 1.00 91.12 85 ASN A C 1
ATOM 731 O O . ASN A 1 85 ? -1.245 13.228 -8.230 1.00 91.12 85 ASN A O 1
ATOM 735 N N . LEU A 1 86 ? -0.525 11.135 -7.845 1.00 87.12 86 LEU A N 1
ATOM 736 C CA . LEU A 1 86 ? 0.735 11.540 -7.213 1.00 87.12 86 LEU A CA 1
ATOM 737 C C . LEU A 1 86 ? 1.744 12.097 -8.225 1.00 87.12 86 LEU A C 1
ATOM 739 O O . LEU A 1 86 ? 2.655 12.813 -7.829 1.00 87.12 86 LEU A O 1
ATOM 743 N N . ASN A 1 87 ? 1.568 11.787 -9.514 1.00 81.81 87 ASN A N 1
ATOM 744 C CA . ASN A 1 87 ? 2.472 12.181 -10.593 1.00 81.81 87 ASN A CA 1
ATOM 745 C C . ASN A 1 87 ? 3.938 11.746 -10.376 1.00 81.81 87 ASN A C 1
ATOM 747 O O . ASN A 1 87 ? 4.859 12.412 -10.839 1.00 81.81 87 ASN A O 1
ATOM 751 N N . VAL A 1 88 ? 4.131 10.628 -9.668 1.00 82.19 88 VAL A N 1
ATOM 752 C CA . VAL A 1 88 ? 5.434 10.019 -9.358 1.00 82.19 88 VAL A CA 1
ATOM 753 C C . VAL A 1 88 ? 5.786 9.005 -10.443 1.00 82.19 88 VAL A C 1
ATOM 755 O O . VAL A 1 88 ? 5.473 7.817 -10.344 1.00 82.19 88 VAL A O 1
ATOM 758 N N . TYR A 1 89 ? 6.349 9.501 -11.543 1.00 81.94 89 TYR A N 1
ATOM 759 C CA . TYR A 1 89 ? 6.715 8.685 -12.697 1.00 81.94 89 TYR A CA 1
ATOM 760 C C . TYR A 1 89 ? 8.222 8.737 -12.954 1.00 81.94 89 TYR A C 1
ATOM 762 O O . TYR A 1 89 ? 8.843 9.796 -12.884 1.00 81.94 89 TYR A O 1
ATOM 770 N N . ASP A 1 90 ? 8.796 7.588 -13.299 1.00 76.50 90 ASP A N 1
ATOM 771 C CA . ASP A 1 90 ? 10.168 7.457 -13.757 1.00 76.50 90 ASP A CA 1
ATOM 772 C C . ASP A 1 90 ? 10.341 8.011 -15.186 1.00 76.50 90 ASP A C 1
ATOM 774 O O . ASP A 1 90 ? 9.394 8.393 -15.883 1.00 76.50 90 ASP A O 1
ATOM 778 N N . LYS A 1 91 ? 11.586 8.007 -15.671 1.00 78.62 91 LYS A N 1
ATOM 779 C CA . LYS A 1 91 ? 11.934 8.468 -17.029 1.00 78.62 91 LYS A CA 1
ATOM 780 C C . LYS A 1 91 ? 11.242 7.667 -18.145 1.00 78.62 91 LYS A C 1
ATOM 782 O O . LYS A 1 91 ? 11.148 8.148 -19.271 1.00 78.62 91 LYS A O 1
ATOM 787 N N . ASN A 1 92 ? 10.755 6.464 -17.842 1.00 80.00 92 ASN A N 1
ATOM 788 C CA . ASN A 1 92 ? 10.066 5.564 -18.763 1.00 80.00 92 ASN A CA 1
ATOM 789 C C . ASN A 1 92 ? 8.534 5.663 -18.646 1.00 80.00 92 ASN A C 1
ATOM 791 O O . ASN A 1 92 ? 7.835 4.818 -19.206 1.00 80.00 92 ASN A O 1
ATOM 795 N N . HIS A 1 93 ? 8.009 6.677 -17.944 1.00 77.12 93 HIS A N 1
ATOM 796 C CA . HIS A 1 93 ? 6.578 6.869 -17.677 1.00 77.12 93 HIS A CA 1
ATOM 797 C C . HIS A 1 93 ? 5.928 5.716 -16.888 1.00 77.12 93 HIS A C 1
ATOM 799 O O . HIS A 1 93 ? 4.714 5.509 -16.957 1.00 77.12 93 HIS A O 1
ATOM 805 N N . LYS A 1 94 ? 6.721 4.958 -16.126 1.00 81.00 94 LYS A N 1
ATOM 806 C CA . LYS A 1 94 ? 6.239 3.986 -15.136 1.00 81.00 94 LYS A CA 1
ATOM 807 C C . LYS A 1 94 ? 6.246 4.618 -13.754 1.00 81.00 94 LYS A C 1
ATOM 809 O O . LYS A 1 94 ? 6.890 5.635 -13.554 1.00 81.00 94 LYS A O 1
ATOM 814 N N . ILE A 1 95 ? 5.530 4.045 -12.795 1.00 84.50 95 ILE A N 1
ATOM 815 C CA . ILE A 1 95 ? 5.534 4.580 -11.427 1.00 84.50 95 ILE A CA 1
ATOM 816 C C . ILE A 1 95 ? 6.919 4.364 -10.799 1.00 84.50 95 ILE A C 1
ATOM 818 O O . ILE A 1 95 ? 7.417 3.235 -10.825 1.00 84.50 95 ILE A O 1
ATOM 822 N N . ASP A 1 96 ? 7.509 5.428 -10.243 1.00 86.44 96 ASP A N 1
ATOM 823 C CA . ASP A 1 96 ? 8.774 5.371 -9.495 1.00 86.44 96 ASP A CA 1
ATOM 824 C C . ASP A 1 96 ? 8.551 4.660 -8.149 1.00 86.44 96 ASP A C 1
ATOM 826 O O . ASP A 1 96 ? 7.730 5.077 -7.325 1.00 86.44 96 ASP A O 1
ATOM 830 N N . ASP A 1 97 ? 9.240 3.538 -7.942 1.00 86.38 97 ASP A N 1
ATOM 831 C CA . ASP A 1 97 ? 9.048 2.667 -6.786 1.00 86.38 97 ASP A CA 1
ATOM 832 C C . ASP A 1 97 ? 9.588 3.281 -5.485 1.00 86.38 97 ASP A C 1
ATOM 834 O O . ASP A 1 97 ? 8.972 3.122 -4.426 1.00 86.38 97 ASP A O 1
ATOM 838 N N . TYR A 1 98 ? 10.698 4.016 -5.561 1.00 86.38 98 TYR A N 1
ATOM 839 C CA . TYR A 1 98 ? 11.344 4.661 -4.425 1.00 86.38 98 TYR A CA 1
ATOM 840 C C . TYR A 1 98 ? 10.504 5.819 -3.888 1.00 86.38 98 TYR A C 1
ATOM 842 O O . TYR A 1 98 ? 10.272 5.918 -2.676 1.00 86.38 98 TYR A O 1
ATOM 850 N N . GLU A 1 99 ? 9.985 6.670 -4.774 1.00 86.62 99 GLU A N 1
ATOM 851 C CA . GLU A 1 99 ? 9.088 7.759 -4.379 1.00 86.62 99 GLU A CA 1
ATOM 852 C C . GLU A 1 99 ? 7.791 7.217 -3.769 1.00 86.62 99 GLU A C 1
ATOM 854 O O . GLU A 1 99 ? 7.337 7.689 -2.717 1.00 86.62 99 GLU A O 1
ATOM 859 N N . LEU A 1 100 ? 7.229 6.165 -4.372 1.00 89.25 100 LEU A N 1
ATOM 860 C CA . LEU A 1 100 ? 6.026 5.512 -3.869 1.00 89.25 100 LEU A CA 1
ATOM 861 C C . LEU A 1 100 ? 6.250 4.885 -2.483 1.00 89.25 100 LEU A C 1
ATOM 863 O O . LEU A 1 100 ? 5.410 5.040 -1.588 1.00 89.25 100 LEU A O 1
ATOM 867 N N . ALA A 1 101 ? 7.399 4.236 -2.276 1.00 89.75 101 ALA A N 1
ATOM 868 C CA . ALA A 1 101 ? 7.804 3.699 -0.981 1.00 89.75 101 ALA A CA 1
ATOM 869 C C . ALA A 1 101 ? 7.931 4.805 0.074 1.00 89.75 101 ALA A C 1
ATOM 871 O O . ALA A 1 101 ? 7.409 4.670 1.184 1.00 89.75 101 ALA A O 1
ATOM 872 N N . GLY A 1 102 ? 8.577 5.920 -0.276 1.00 89.25 102 GLY A N 1
ATOM 873 C CA . GLY A 1 102 ? 8.749 7.072 0.606 1.00 89.25 102 GLY A CA 1
ATOM 874 C C . GLY A 1 102 ? 7.424 7.697 1.052 1.00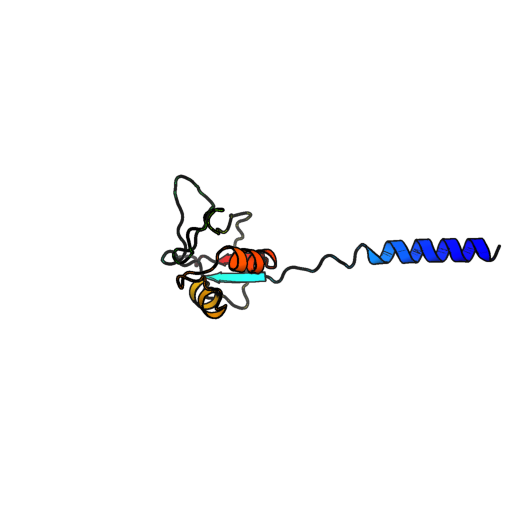 89.25 102 GLY A C 1
ATOM 875 O O . GLY A 1 102 ? 7.312 8.148 2.197 1.00 89.25 102 GLY A O 1
ATOM 876 N N . LEU A 1 103 ? 6.412 7.694 0.181 1.00 89.75 103 LEU A N 1
ATOM 877 C CA . LEU A 1 103 ? 5.062 8.152 0.505 1.00 89.75 103 LEU A CA 1
ATOM 878 C C . LEU A 1 103 ? 4.363 7.183 1.455 1.00 89.75 103 LEU A C 1
ATOM 880 O O . LEU A 1 103 ? 4.001 7.569 2.567 1.00 89.75 103 LEU A O 1
ATOM 884 N N . PHE A 1 104 ? 4.229 5.911 1.075 1.00 92.25 104 PHE A N 1
ATOM 885 C CA . PHE A 1 104 ? 3.481 4.956 1.892 1.00 92.25 104 PHE A CA 1
ATOM 886 C C . PHE A 1 104 ? 4.164 4.612 3.214 1.00 92.25 104 PHE A C 1
ATOM 888 O O . PHE A 1 104 ? 3.470 4.309 4.180 1.00 92.25 104 PHE A O 1
ATOM 895 N N . ASN A 1 105 ? 5.488 4.742 3.328 1.00 90.69 105 ASN A N 1
ATOM 896 C CA . ASN A 1 105 ? 6.178 4.552 4.604 1.00 90.69 105 ASN A CA 1
ATOM 897 C C . ASN A 1 105 ? 5.777 5.608 5.656 1.00 90.69 105 ASN A C 1
ATOM 899 O O . ASN A 1 105 ? 5.889 5.364 6.859 1.00 90.69 105 ASN A O 1
ATOM 903 N N . LYS A 1 106 ? 5.257 6.769 5.241 1.00 91.31 106 LYS A N 1
ATOM 904 C CA . LYS A 1 106 ? 4.753 7.813 6.153 1.00 91.31 106 LYS A CA 1
ATOM 905 C C . LYS A 1 106 ? 3.308 7.575 6.594 1.00 91.31 106 LYS A C 1
ATOM 907 O O . LYS A 1 106 ? 2.836 8.266 7.494 1.00 91.31 106 LYS A O 1
ATOM 912 N N . ASN A 1 107 ? 2.624 6.589 6.013 1.00 92.62 107 ASN A N 1
ATOM 913 C CA . ASN A 1 107 ? 1.217 6.306 6.262 1.00 92.62 107 ASN A CA 1
ATOM 914 C C . ASN A 1 107 ? 0.999 4.899 6.826 1.00 92.62 107 ASN A C 1
ATOM 916 O O . ASN A 1 107 ? 1.774 3.975 6.592 1.00 92.62 107 ASN A O 1
ATOM 920 N N . THR A 1 108 ? -0.105 4.725 7.545 1.00 92.38 108 THR A N 1
ATOM 921 C CA . THR A 1 108 ? -0.669 3.399 7.808 1.00 92.38 108 THR A CA 1
ATOM 922 C C . THR A 1 108 ? -1.645 3.071 6.688 1.00 92.38 108 THR A C 1
ATOM 924 O O . THR A 1 108 ? -2.595 3.818 6.463 1.00 92.38 108 THR A O 1
ATOM 927 N N . VAL A 1 109 ? -1.426 1.969 5.9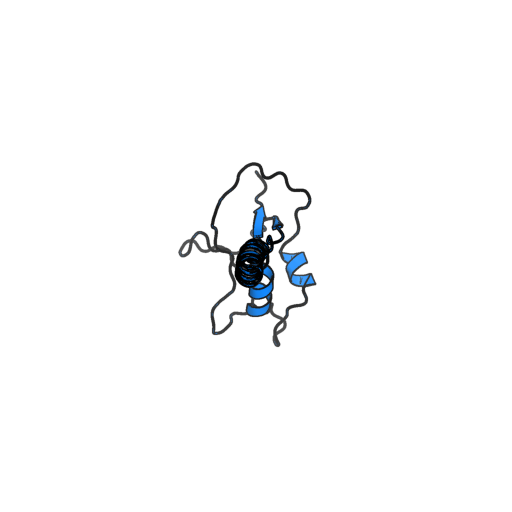75 1.00 94.88 109 VAL A N 1
ATOM 928 C CA . VAL A 1 109 ? -2.226 1.606 4.799 1.00 94.88 109 VAL A CA 1
ATOM 929 C C . VAL A 1 109 ? -3.126 0.417 5.109 1.00 94.88 109 VAL A C 1
ATOM 931 O O . VAL A 1 109 ? -2.656 -0.624 5.558 1.00 94.88 109 VAL A O 1
ATOM 934 N N . PHE A 1 110 ? -4.416 0.563 4.813 1.00 94.81 110 PHE A N 1
ATOM 935 C CA . PHE A 1 110 ? -5.401 -0.511 4.851 1.00 94.81 110 PHE A CA 1
ATOM 936 C C . PHE A 1 110 ? -5.881 -0.833 3.439 1.00 94.81 110 PHE A C 1
ATOM 938 O O . PHE A 1 110 ? -6.378 0.038 2.723 1.00 94.81 110 PHE A O 1
ATOM 945 N N . LEU A 1 111 ? -5.770 -2.106 3.060 1.00 94.81 111 LEU A N 1
ATOM 946 C CA . LEU A 1 111 ? -6.378 -2.649 1.850 1.00 94.81 111 LEU A CA 1
ATOM 947 C C . LEU A 1 111 ? -7.720 -3.290 2.218 1.00 94.81 111 LEU A C 1
ATOM 949 O O . LEU A 1 111 ? -7.777 -4.378 2.787 1.00 94.81 111 LEU A O 1
ATOM 953 N N . VAL A 1 112 ? -8.807 -2.594 1.904 1.00 93.62 112 VAL A N 1
ATOM 954 C CA . VAL A 1 112 ? -10.170 -2.945 2.301 1.00 93.62 112 VAL A CA 1
ATOM 955 C C . VAL A 1 112 ? -10.794 -3.873 1.270 1.00 93.62 112 VAL A C 1
ATOM 957 O O . VAL A 1 112 ? -11.014 -3.492 0.116 1.00 93.62 112 VAL A O 1
ATOM 960 N N . ARG A 1 113 ? -11.128 -5.093 1.688 1.00 90.50 113 ARG A N 1
ATOM 961 C CA . ARG A 1 113 ? -11.916 -6.033 0.886 1.00 90.50 113 ARG A CA 1
ATOM 962 C C . ARG A 1 113 ? -13.391 -5.870 1.237 1.00 90.50 113 ARG A C 1
ATOM 964 O O . ARG A 1 113 ? -13.763 -5.982 2.401 1.00 90.50 113 ARG A O 1
ATOM 971 N N . SER A 1 114 ? -14.235 -5.630 0.236 1.00 79.81 114 SER A N 1
ATOM 972 C CA . SER A 1 114 ? -15.682 -5.742 0.424 1.00 79.81 114 SER A CA 1
ATOM 973 C C . SER A 1 114 ? -16.022 -7.193 0.771 1.00 79.81 114 SER A C 1
ATOM 975 O O . SER A 1 114 ? -15.486 -8.110 0.144 1.00 79.81 114 SER A O 1
ATOM 977 N N . LYS A 1 115 ? -16.892 -7.402 1.768 1.00 67.31 115 LYS A N 1
ATOM 978 C CA . LYS A 1 115 ? -17.546 -8.702 1.951 1.00 67.31 115 LYS A CA 1
ATOM 979 C C . LYS A 1 115 ? -18.396 -8.943 0.703 1.00 67.31 115 LYS A C 1
ATOM 981 O O . LYS A 1 115 ? -19.328 -8.178 0.463 1.00 67.31 115 LYS A O 1
ATOM 986 N N . ASN A 1 116 ? -17.997 -9.924 -0.100 1.00 49.03 116 ASN A N 1
ATOM 987 C CA . ASN A 1 116 ? -18.887 -10.548 -1.074 1.00 49.03 116 ASN A CA 1
ATOM 988 C C . ASN A 1 116 ? -19.802 -11.526 -0.345 1.00 49.03 116 ASN A C 1
ATOM 990 O O . ASN A 1 116 ? -19.316 -12.134 0.638 1.00 49.03 116 ASN A O 1
#

Foldseek 3Di:
DVVVVVVVVVVVVVVVPPVPPPPDFAAAAEEADPVQWDDDPVDPQWTAGPQADQDPVGGDTDGDDDDDPPDDDPDYHHPVVVQVVVVQADPVRTHYRVVVCVVCVSHHYHHDYDDD

pLDDT: mean 82.19, std 12.5, range [49.03, 95.69]